Protein AF-A0A9D2FEB7-F1 (afdb_monomer_lite)

Sequence (156 aa):
MKVKKLLALVLSALMAVTMLTACGGGSGSGGGSSKKLVDLDKINRQVKASVSDMTVEELPELEKGLAAVEAMIATKNMADIQFSDVSSLIYANINAVPHSYSSVANKFNFSGDVNTILADLVIANEAKSSARVFYVGAVNAKTKDGQSYLVYVTLT

Secondary structure (DSSP, 8-state):
----SSSSSSSSSSTT-SS-SS--------------S--HHHHHHHHHHH-TT-EEE--HHHHHHHHHHHHHHHHS-GGG--HHHHHHHHHHH-TTS--TT-EEEEEES--S-HHHHHHHHHHHHHTT---SEEEEEEEEEE-TTS-EEEEEEEE-

Foldseek 3Di:
DPDPPPDPPPPPPPVPPPPPDDPPDDDDDDDDDPPALEDQVLLQVLLCVQPVLAHEDADVLQVQLQVVLQVVQAEAAPVPDDPCVSVVSRCVRPVPADAPQKDKDKDKQDDDRVSVVQSVSVNVSVVVDPDRYKYKGKDWHAGNVGITMIMIMIGD

Organism: NCBI:txid2838579

pLDDT: mean 78.2, std 19.81, range [26.48, 96.12]

Radius of gyration: 21.77 Å; chains: 1; bounding box: 32×66×65 Å

Structure (mmCIF, N/CA/C/O backbone):
data_AF-A0A9D2FEB7-F1
#
_entry.id   AF-A0A9D2FEB7-F1
#
loop_
_atom_site.group_PDB
_atom_site.id
_atom_site.type_symbol
_atom_site.label_atom_id
_atom_site.label_alt_id
_atom_site.label_comp_id
_atom_site.label_asym_id
_atom_site.label_entity_id
_atom_site.label_seq_id
_atom_site.pdbx_PDB_ins_code
_atom_site.Cartn_x
_atom_site.Cartn_y
_atom_site.Cartn_z
_atom_site.occupancy
_atom_site.B_iso_or_equiv
_atom_site.auth_seq_id
_atom_site.auth_comp_id
_atom_site.auth_asym_id
_atom_site.auth_atom_id
_atom_site.pdbx_PDB_model_num
ATOM 1 N N . MET A 1 1 ? 13.172 -51.396 45.247 1.00 47.78 1 MET A N 1
ATOM 2 C CA . MET A 1 1 ? 11.831 -50.848 44.928 1.00 47.78 1 MET A CA 1
ATOM 3 C C . MET A 1 1 ? 11.712 -49.402 45.428 1.00 47.78 1 MET A C 1
ATOM 5 O O . MET A 1 1 ? 11.211 -49.197 46.523 1.00 47.78 1 MET A O 1
ATOM 9 N N . LYS A 1 2 ? 12.216 -48.391 44.699 1.00 52.06 2 LYS A N 1
ATOM 10 C CA . LYS A 1 2 ? 12.154 -46.969 45.123 1.00 52.06 2 LYS A CA 1
ATOM 11 C C . LYS A 1 2 ? 12.152 -45.992 43.933 1.00 52.06 2 LYS A C 1
ATOM 13 O O . LYS A 1 2 ? 13.092 -45.230 43.773 1.00 52.06 2 LYS A O 1
ATOM 18 N N . VAL A 1 3 ? 11.111 -46.009 43.092 1.00 54.53 3 VAL A N 1
ATOM 19 C CA . VAL A 1 3 ? 10.960 -44.976 42.034 1.00 54.53 3 VAL A CA 1
ATOM 20 C C . VAL A 1 3 ? 9.500 -44.576 41.746 1.00 54.53 3 VAL A C 1
ATOM 22 O O . VAL A 1 3 ? 9.190 -44.056 40.684 1.00 54.53 3 VAL A O 1
ATOM 25 N N . LYS A 1 4 ? 8.554 -44.813 42.667 1.00 51.72 4 LYS A N 1
ATOM 26 C CA . LYS A 1 4 ? 7.109 -44.665 42.378 1.00 51.72 4 LYS A CA 1
ATOM 27 C C . LYS A 1 4 ? 6.450 -43.339 42.806 1.00 51.72 4 LYS A C 1
ATOM 29 O O . LYS A 1 4 ? 5.232 -43.303 42.906 1.00 51.72 4 LYS A O 1
ATOM 34 N N . LYS A 1 5 ? 7.183 -42.249 43.070 1.00 52.44 5 LYS A N 1
ATOM 35 C CA . LYS A 1 5 ? 6.552 -41.000 43.574 1.00 52.44 5 LYS A CA 1
ATOM 36 C C . LYS A 1 5 ? 6.983 -39.681 42.912 1.00 52.44 5 LYS A C 1
ATOM 38 O O . LYS A 1 5 ? 6.768 -38.630 43.497 1.00 52.44 5 LYS A O 1
ATOM 43 N N . LEU A 1 6 ? 7.527 -39.699 41.695 1.00 50.69 6 LEU A N 1
ATOM 44 C CA . LEU A 1 6 ? 7.961 -38.469 41.002 1.00 50.69 6 LEU A CA 1
ATOM 45 C C . LEU A 1 6 ? 7.353 -38.303 39.596 1.00 50.69 6 LEU A C 1
ATOM 47 O O . LEU A 1 6 ? 8.035 -37.879 38.676 1.00 50.69 6 LEU A O 1
ATOM 51 N N . LEU A 1 7 ? 6.072 -38.642 39.408 1.00 49.03 7 LEU A N 1
ATOM 52 C CA . LEU A 1 7 ? 5.379 -38.498 38.111 1.00 49.03 7 LEU A CA 1
ATOM 53 C C . LEU A 1 7 ? 4.060 -37.706 38.187 1.00 49.03 7 LEU A C 1
ATOM 55 O O . LEU A 1 7 ? 3.207 -37.855 37.322 1.00 49.03 7 LEU A O 1
ATOM 59 N N . ALA A 1 8 ? 3.868 -36.867 39.210 1.00 52.19 8 ALA A N 1
ATOM 60 C CA . ALA A 1 8 ? 2.623 -36.102 39.382 1.00 52.19 8 ALA A CA 1
ATOM 61 C C . ALA A 1 8 ? 2.789 -34.571 39.318 1.00 52.19 8 ALA A C 1
ATOM 63 O O . ALA A 1 8 ? 1.813 -33.855 39.502 1.00 52.19 8 ALA A O 1
ATOM 64 N N . LEU A 1 9 ? 3.995 -34.052 39.049 1.00 47.50 9 LEU A N 1
ATOM 65 C CA . LEU A 1 9 ? 4.273 -32.603 39.081 1.00 47.50 9 LEU A CA 1
ATOM 66 C C . LEU A 1 9 ? 4.550 -31.985 37.696 1.00 47.50 9 LEU A C 1
ATOM 68 O O . LEU A 1 9 ? 4.865 -30.808 37.604 1.00 47.50 9 LEU A O 1
ATOM 72 N N . VAL A 1 10 ? 4.423 -32.751 36.607 1.00 50.81 10 VAL A N 1
ATOM 73 C CA . VAL A 1 10 ? 4.754 -32.273 35.243 1.00 50.81 10 VAL A CA 1
ATOM 74 C C . VAL A 1 10 ? 3.503 -32.031 34.381 1.00 50.81 10 VAL A C 1
ATOM 76 O O . VAL A 1 10 ? 3.607 -31.569 33.251 1.00 50.81 10 VAL A O 1
ATOM 79 N N . LEU A 1 11 ? 2.295 -32.287 34.899 1.00 46.91 11 LEU A N 1
ATOM 80 C CA . LEU A 1 11 ? 1.068 -32.229 34.089 1.00 46.91 11 LEU A CA 1
ATOM 81 C C . LEU A 1 11 ? 0.325 -30.881 34.101 1.00 46.91 11 LEU A C 1
ATOM 83 O O . LEU A 1 11 ? -0.612 -30.711 33.330 1.00 46.91 11 LEU A O 1
ATOM 87 N N . SER A 1 12 ? 0.726 -29.911 34.928 1.00 47.88 12 SER A N 1
ATOM 88 C CA . SER A 1 12 ? 0.049 -28.604 35.039 1.00 47.88 12 SER A CA 1
ATOM 89 C C . SER A 1 12 ? 0.773 -27.441 34.344 1.00 47.88 12 SER A C 1
ATOM 91 O O . SER A 1 12 ? 0.275 -26.320 34.371 1.00 47.88 12 SER A O 1
ATOM 93 N N . ALA A 1 13 ? 1.908 -27.678 33.676 1.00 48.28 13 ALA A N 1
ATOM 94 C CA . ALA A 1 13 ? 2.743 -26.613 33.104 1.00 48.28 13 ALA A CA 1
ATOM 95 C C . ALA A 1 13 ? 2.530 -26.325 31.599 1.00 48.28 13 ALA A C 1
ATOM 97 O O . ALA A 1 13 ? 3.255 -25.511 31.036 1.00 48.28 13 ALA A O 1
ATOM 98 N N . LEU A 1 14 ? 1.561 -26.957 30.921 1.00 47.56 14 LEU A N 1
ATOM 99 C CA . LEU A 1 14 ? 1.456 -26.888 29.448 1.00 47.56 14 LEU A CA 1
ATOM 100 C C . LEU A 1 14 ? 0.268 -26.093 28.881 1.00 47.56 14 LEU A C 1
ATOM 102 O O . LEU A 1 14 ? 0.196 -25.916 27.670 1.00 47.56 14 LEU A O 1
ATOM 106 N N . MET A 1 15 ? -0.605 -25.519 29.713 1.00 51.34 15 MET A N 1
ATOM 107 C CA . MET A 1 15 ? -1.679 -24.624 29.232 1.00 51.34 15 MET A CA 1
ATOM 108 C C . MET A 1 15 ? -1.245 -23.148 29.096 1.00 51.34 15 MET A C 1
ATOM 110 O O . MET A 1 15 ? -2.073 -22.298 28.788 1.00 51.34 15 MET A O 1
ATOM 114 N N . ALA A 1 16 ? 0.036 -22.823 29.316 1.00 46.62 16 ALA A N 1
ATOM 115 C CA . ALA 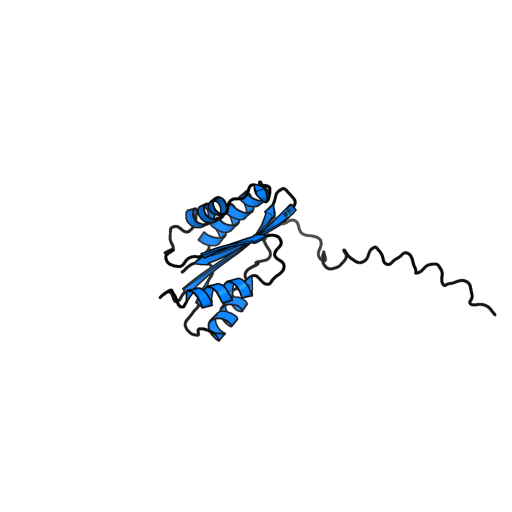A 1 16 ? 0.548 -21.444 29.303 1.00 46.62 16 ALA A CA 1
ATOM 116 C C . ALA A 1 16 ? 1.581 -21.151 28.193 1.00 46.62 16 ALA A C 1
ATOM 118 O O . ALA A 1 16 ? 2.190 -20.085 28.192 1.00 46.62 16 ALA A O 1
ATOM 119 N N . VAL A 1 17 ? 1.790 -22.063 27.235 1.00 47.41 17 VAL A N 1
ATOM 120 C CA . VAL A 1 17 ? 2.821 -21.915 26.182 1.00 47.41 17 VAL A CA 1
ATOM 121 C C . VAL A 1 17 ? 2.209 -21.666 24.796 1.00 47.41 17 VAL A C 1
ATOM 123 O O . VAL A 1 17 ? 2.698 -22.154 23.786 1.00 47.41 17 VAL A O 1
ATOM 126 N N . THR A 1 18 ? 1.130 -20.884 24.719 1.00 50.84 18 THR A N 1
ATOM 127 C CA . THR A 1 18 ? 0.591 -20.380 23.436 1.00 50.84 18 THR A CA 1
ATOM 128 C C . THR A 1 18 ? 0.694 -18.864 23.276 1.00 50.84 18 THR A C 1
ATOM 130 O O . THR A 1 18 ? 0.313 -18.343 22.234 1.00 50.84 18 THR A O 1
ATOM 133 N N . MET A 1 19 ? 1.277 -18.139 24.237 1.00 47.25 19 MET A N 1
ATOM 134 C CA . MET A 1 19 ? 1.547 -16.696 24.097 1.00 47.25 19 MET A CA 1
ATOM 135 C C . MET A 1 19 ? 3.010 -16.316 24.340 1.00 47.25 19 MET A C 1
ATOM 137 O O . MET A 1 19 ? 3.307 -15.198 24.749 1.00 47.25 19 MET A O 1
ATOM 141 N N . LEU A 1 20 ? 3.943 -17.236 24.085 1.00 44.69 20 LEU A N 1
ATOM 142 C CA . LEU A 1 20 ? 5.375 -16.981 24.257 1.00 44.69 20 LEU A CA 1
ATOM 143 C C . LEU A 1 20 ? 6.193 -17.301 22.998 1.00 44.69 20 LEU A C 1
ATOM 145 O O . LEU A 1 20 ? 7.271 -17.880 23.068 1.00 44.69 20 LEU A O 1
ATOM 149 N N . THR A 1 21 ? 5.702 -16.876 21.833 1.00 47.44 21 THR A N 1
ATOM 150 C CA . THR A 1 21 ? 6.552 -16.672 20.653 1.00 47.44 21 THR A CA 1
ATOM 151 C C . THR A 1 21 ? 6.504 -15.200 20.249 1.00 47.44 21 THR A C 1
ATOM 153 O O . THR A 1 21 ? 5.535 -14.741 19.651 1.00 47.44 21 THR A O 1
ATOM 156 N N . ALA A 1 22 ? 7.592 -14.496 20.579 1.00 42.28 22 ALA A N 1
ATOM 157 C CA . ALA A 1 22 ? 8.018 -13.198 20.048 1.00 42.28 22 ALA A CA 1
ATOM 158 C C . ALA A 1 22 ? 7.329 -11.912 20.564 1.00 42.28 22 ALA A C 1
ATOM 160 O O . ALA A 1 22 ? 6.872 -11.081 19.788 1.00 42.28 22 ALA A O 1
ATOM 161 N N . CYS A 1 23 ? 7.427 -11.658 21.872 1.00 48.03 23 CYS A N 1
ATOM 162 C CA . CYS A 1 23 ? 7.801 -10.324 22.364 1.00 48.03 23 CYS A CA 1
ATOM 163 C C . CYS A 1 23 ? 9.216 -10.431 22.956 1.00 48.03 23 CYS A C 1
ATOM 165 O O . CYS A 1 23 ? 9.412 -10.500 24.166 1.00 48.03 23 CYS A O 1
ATOM 167 N N . GLY A 1 24 ? 10.206 -10.600 22.080 1.00 37.72 24 GLY A N 1
ATOM 168 C CA . GLY A 1 24 ? 11.617 -10.545 22.442 1.00 37.72 24 GLY A CA 1
ATOM 169 C C . GLY A 1 24 ? 12.166 -9.177 22.066 1.00 37.72 24 GLY A C 1
ATOM 170 O O . GLY A 1 24 ? 12.267 -8.883 20.879 1.00 37.72 24 GLY A O 1
ATOM 171 N N . GLY A 1 25 ? 12.513 -8.367 23.067 1.00 33.03 25 GLY A N 1
ATOM 172 C CA . GLY A 1 25 ? 13.304 -7.147 22.881 1.00 33.03 25 GLY A CA 1
ATOM 173 C C . GLY A 1 25 ? 12.765 -5.947 23.646 1.00 33.03 25 GLY A C 1
ATOM 174 O O . GLY A 1 25 ? 12.125 -5.077 23.067 1.00 33.03 25 GLY A O 1
ATOM 175 N N . GLY A 1 26 ? 13.026 -5.903 24.951 1.00 33.19 26 GLY A N 1
ATOM 176 C CA . GLY A 1 26 ? 12.805 -4.712 25.757 1.00 33.19 26 GLY A CA 1
ATOM 177 C C . GLY A 1 26 ? 13.927 -3.679 25.617 1.00 33.19 26 GLY A C 1
ATOM 178 O O . GLY A 1 26 ? 15.084 -4.025 25.388 1.00 33.19 26 GLY A O 1
ATOM 179 N N . SER A 1 27 ? 13.536 -2.440 25.922 1.00 32.62 27 SER A N 1
ATOM 180 C CA . SER A 1 27 ? 14.338 -1.283 26.341 1.00 32.62 27 SER A CA 1
ATOM 181 C C . SER A 1 27 ? 14.835 -0.327 25.251 1.00 32.62 27 SER A C 1
ATOM 183 O O . SER A 1 27 ? 15.838 -0.562 24.584 1.00 32.62 27 SER A O 1
ATOM 185 N N . GLY A 1 28 ? 14.145 0.813 25.150 1.00 26.48 28 GLY A N 1
ATOM 186 C CA . GLY A 1 28 ? 14.607 1.997 24.432 1.00 26.48 28 GLY A CA 1
ATOM 187 C C . GLY A 1 28 ? 13.465 2.957 24.117 1.00 26.48 28 GLY A C 1
ATOM 188 O O . GLY A 1 28 ? 12.834 2.835 23.075 1.00 26.48 28 GLY A O 1
ATOM 189 N N . SER A 1 29 ? 13.195 3.906 25.017 1.00 38.81 29 SER A N 1
ATOM 190 C CA . SER A 1 29 ? 12.417 5.114 24.717 1.00 38.81 29 SER A CA 1
ATOM 191 C C . SER A 1 29 ? 12.885 5.744 23.403 1.00 38.81 29 SER A C 1
ATOM 193 O O . SER A 1 29 ? 14.040 6.146 23.292 1.00 38.81 29 SER A O 1
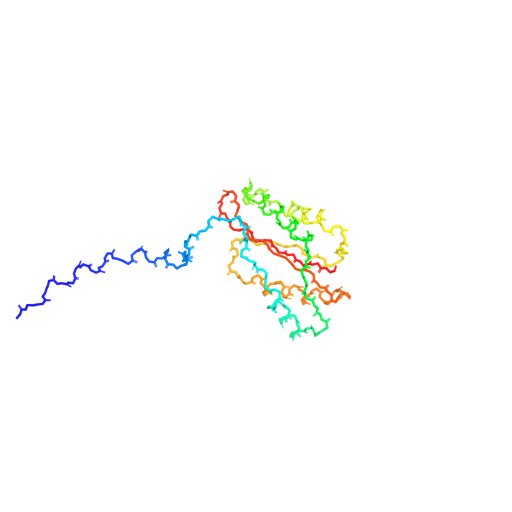ATOM 195 N N . GLY A 1 30 ? 11.993 5.862 22.425 1.00 28.73 30 GLY A N 1
ATOM 196 C CA . GLY A 1 30 ? 12.273 6.524 21.154 1.00 28.73 30 GLY A CA 1
ATOM 197 C C . GLY A 1 30 ? 11.095 6.354 20.206 1.00 28.73 30 GLY A C 1
ATOM 198 O O . GLY A 1 30 ? 10.564 5.257 20.088 1.00 28.73 30 GLY A O 1
ATOM 199 N N . GLY A 1 31 ? 10.640 7.452 19.607 1.00 31.16 31 GLY A N 1
ATOM 200 C CA . GLY A 1 31 ? 9.407 7.555 18.826 1.00 31.16 31 GLY A CA 1
ATOM 201 C C . GLY A 1 31 ? 9.189 6.458 17.780 1.00 31.16 31 GLY A C 1
ATOM 202 O O . GLY A 1 31 ? 10.129 5.918 17.199 1.00 31.16 31 GLY A O 1
ATOM 203 N N . GLY A 1 32 ? 7.905 6.164 17.558 1.00 31.36 32 GLY A N 1
ATOM 204 C CA . GLY A 1 32 ? 7.393 5.172 16.622 1.00 31.36 32 GLY A CA 1
ATOM 205 C C . GLY A 1 32 ? 8.142 5.158 15.296 1.00 31.36 32 GLY A C 1
ATOM 206 O O . GLY A 1 32 ? 8.016 6.061 14.480 1.00 31.36 32 GLY A O 1
ATOM 207 N N . SER A 1 33 ? 8.911 4.097 15.093 1.00 33.03 33 SER A N 1
ATOM 208 C CA . SER A 1 33 ? 9.358 3.667 13.778 1.00 33.03 33 SER A CA 1
ATOM 209 C C . SER A 1 33 ? 8.662 2.343 13.516 1.00 33.03 33 SER A C 1
ATOM 211 O O . SER A 1 33 ? 9.066 1.288 14.007 1.00 33.03 33 SER A O 1
ATOM 213 N N . SER A 1 34 ? 7.546 2.432 12.801 1.00 41.50 34 SER A N 1
ATOM 214 C CA . SER A 1 34 ? 6.906 1.327 12.103 1.00 41.50 34 SER A CA 1
ATOM 215 C C . SER A 1 34 ? 7.981 0.439 11.479 1.00 41.50 34 SER A C 1
ATOM 217 O O . SER A 1 34 ? 8.744 0.880 10.620 1.00 41.50 34 SER A O 1
ATOM 219 N N . LYS A 1 35 ? 8.061 -0.818 11.926 1.00 50.97 35 LYS A N 1
ATOM 220 C CA . LYS A 1 35 ? 8.820 -1.872 11.249 1.00 50.97 35 LYS A CA 1
ATOM 221 C C . LYS A 1 35 ? 8.377 -1.825 9.784 1.00 50.97 35 LYS A C 1
ATOM 223 O O . LYS A 1 35 ? 7.207 -2.096 9.526 1.00 50.97 35 LYS A O 1
ATOM 228 N N . LYS A 1 36 ? 9.247 -1.367 8.875 1.00 67.56 36 LYS A N 1
ATOM 229 C CA . LYS A 1 36 ? 8.891 -1.065 7.480 1.00 67.56 36 LYS A CA 1
ATOM 230 C C . LYS A 1 36 ? 8.227 -2.308 6.882 1.00 67.56 36 LYS A C 1
ATOM 232 O O . LYS A 1 36 ? 8.879 -3.329 6.691 1.00 67.56 36 LYS A O 1
ATOM 237 N N . LEU A 1 37 ? 6.901 -2.265 6.717 1.00 86.25 37 LEU A N 1
ATOM 238 C CA . LEU A 1 37 ? 6.102 -3.400 6.228 1.00 86.25 37 LEU A CA 1
ATOM 239 C C . LEU A 1 37 ? 6.490 -3.759 4.790 1.00 86.25 37 LEU A C 1
ATOM 241 O O . LEU A 1 37 ? 6.367 -4.911 4.375 1.00 86.25 37 LEU A O 1
ATOM 245 N N . VAL A 1 38 ? 6.962 -2.744 4.070 1.00 90.69 38 VAL A N 1
ATOM 246 C CA . VAL A 1 38 ? 7.405 -2.785 2.687 1.00 90.69 38 VAL A CA 1
ATOM 247 C C . VAL A 1 38 ? 8.916 -3.023 2.637 1.00 90.69 38 VAL A C 1
ATOM 249 O O . VAL A 1 38 ? 9.703 -2.238 3.163 1.00 90.69 38 VAL A O 1
ATOM 252 N N . ASP A 1 39 ? 9.301 -4.102 1.971 1.00 93.38 39 ASP A N 1
ATOM 253 C CA . ASP A 1 39 ? 10.657 -4.475 1.583 1.00 93.38 39 ASP A CA 1
ATOM 254 C C . ASP A 1 39 ? 10.770 -4.291 0.062 1.00 93.38 39 ASP A C 1
ATOM 256 O O . ASP A 1 39 ? 10.403 -5.171 -0.725 1.00 93.38 39 ASP A O 1
ATOM 260 N N . LEU A 1 40 ? 11.244 -3.112 -0.353 1.00 92.75 40 LEU A N 1
ATOM 261 C CA . LEU A 1 40 ? 11.384 -2.765 -1.768 1.00 92.75 40 LEU A CA 1
ATOM 262 C C . LEU A 1 40 ? 12.310 -3.720 -2.518 1.00 92.75 40 LEU A C 1
ATOM 264 O O . LEU A 1 40 ? 12.053 -4.005 -3.686 1.00 92.75 40 LEU A O 1
ATOM 268 N N . ASP A 1 41 ? 13.369 -4.224 -1.883 1.00 93.69 41 ASP A N 1
ATOM 269 C CA . ASP A 1 41 ? 14.309 -5.130 -2.539 1.00 93.69 41 ASP A CA 1
ATOM 270 C C . ASP A 1 41 ? 13.625 -6.452 -2.874 1.00 93.69 41 ASP A C 1
ATOM 272 O O . ASP A 1 41 ? 13.792 -7.003 -3.965 1.00 93.69 41 ASP A O 1
ATOM 276 N N . LYS A 1 42 ? 12.818 -6.970 -1.945 1.00 94.06 42 LYS A N 1
ATOM 277 C CA . LYS A 1 42 ? 12.017 -8.171 -2.176 1.00 94.06 42 LYS A CA 1
ATOM 278 C C . LYS A 1 42 ? 10.982 -7.963 -3.272 1.00 94.06 42 LYS A C 1
ATOM 280 O O . LYS A 1 42 ? 10.888 -8.816 -4.156 1.00 94.06 42 LYS A O 1
ATOM 285 N N . ILE A 1 43 ? 10.253 -6.850 -3.235 1.00 94.06 43 ILE A N 1
ATOM 286 C CA . ILE A 1 43 ? 9.245 -6.526 -4.248 1.00 94.06 43 ILE A CA 1
ATOM 287 C C . ILE A 1 43 ? 9.910 -6.397 -5.622 1.00 94.06 43 ILE A C 1
ATOM 289 O O . ILE A 1 43 ? 9.502 -7.074 -6.561 1.00 94.06 43 ILE A O 1
ATOM 293 N N . ASN A 1 44 ? 10.994 -5.623 -5.734 1.00 94.12 44 ASN A N 1
ATOM 294 C CA . ASN A 1 44 ? 11.739 -5.462 -6.983 1.00 94.12 44 ASN A CA 1
ATOM 295 C C . ASN A 1 44 ? 12.270 -6.791 -7.523 1.00 94.12 44 ASN A C 1
ATOM 297 O O . ASN A 1 44 ? 12.192 -7.020 -8.725 1.00 94.12 44 ASN A O 1
ATOM 301 N N . ARG A 1 45 ? 12.791 -7.687 -6.671 1.00 94.56 45 ARG A N 1
ATOM 302 C CA . ARG A 1 45 ? 13.230 -9.021 -7.118 1.00 94.56 45 ARG A CA 1
ATOM 303 C C . ARG A 1 45 ? 12.082 -9.831 -7.722 1.00 94.56 45 ARG A C 1
ATOM 305 O O . ARG A 1 45 ? 12.283 -10.467 -8.751 1.00 94.56 45 ARG A O 1
ATOM 312 N N . GLN A 1 46 ? 10.902 -9.813 -7.102 1.00 93.88 46 GLN A N 1
ATOM 313 C CA . GLN A 1 46 ? 9.730 -10.541 -7.602 1.00 93.88 46 GLN A CA 1
ATOM 314 C C . GLN A 1 46 ? 9.179 -9.929 -8.894 1.00 93.88 46 GLN A C 1
ATOM 316 O O . GLN A 1 46 ? 8.920 -10.656 -9.853 1.00 93.88 46 GLN A O 1
ATOM 321 N N . VAL A 1 47 ? 9.074 -8.599 -8.948 1.00 93.12 47 VAL A N 1
ATOM 322 C CA . VAL A 1 47 ? 8.634 -7.879 -10.148 1.00 93.12 47 VAL A CA 1
ATOM 323 C C . VAL A 1 47 ? 9.600 -8.138 -11.299 1.00 93.12 47 VAL A C 1
ATOM 325 O O . VAL A 1 47 ? 9.161 -8.597 -12.345 1.00 93.12 47 VAL A O 1
ATOM 328 N N . LYS A 1 48 ? 10.914 -7.978 -11.098 1.00 92.62 48 LYS A N 1
ATOM 329 C CA . LYS A 1 48 ? 11.928 -8.182 -12.150 1.00 92.62 48 LYS A CA 1
ATOM 330 C C . LYS A 1 48 ? 12.049 -9.622 -12.635 1.00 92.62 48 LYS A C 1
ATOM 332 O O . LYS A 1 48 ? 12.493 -9.840 -13.758 1.00 92.62 48 LYS A O 1
ATOM 337 N N . ALA A 1 49 ? 11.648 -10.600 -11.822 1.00 91.81 49 ALA A N 1
ATOM 338 C CA . ALA A 1 49 ? 11.550 -11.990 -12.260 1.00 91.81 49 ALA A CA 1
ATOM 339 C C . ALA A 1 49 ? 10.412 -12.213 -13.274 1.00 91.81 49 ALA A C 1
ATOM 341 O O . ALA A 1 49 ? 10.470 -13.174 -14.037 1.00 91.81 49 ALA A O 1
ATOM 342 N N . SER A 1 50 ? 9.404 -11.334 -13.289 1.00 89.31 50 SER A N 1
ATOM 343 C CA . SER A 1 50 ? 8.247 -11.409 -14.192 1.00 89.31 50 SER A CA 1
ATOM 344 C C . SER A 1 50 ? 8.314 -10.375 -15.323 1.00 89.31 50 SER A C 1
ATOM 346 O O . SER A 1 50 ? 7.948 -10.681 -16.453 1.00 89.31 50 SER A O 1
ATOM 348 N N . VAL A 1 51 ? 8.805 -9.167 -15.028 1.00 86.88 51 VAL A N 1
ATOM 349 C CA . VAL A 1 51 ? 8.881 -8.018 -15.938 1.00 86.88 51 VAL A CA 1
ATOM 350 C C . VAL A 1 51 ? 10.212 -7.287 -15.727 1.00 86.88 51 VAL A C 1
ATOM 352 O O . VAL A 1 51 ? 10.401 -6.559 -14.753 1.00 86.88 51 VAL A O 1
ATOM 355 N N . SER A 1 52 ? 11.170 -7.494 -16.631 1.00 83.94 52 SER A N 1
ATOM 356 C CA . SER A 1 52 ? 12.570 -7.086 -16.430 1.00 83.94 52 SER A CA 1
ATOM 357 C C . SER A 1 52 ? 12.832 -5.575 -16.471 1.00 83.94 52 SER A C 1
ATOM 359 O O . SER A 1 52 ? 13.828 -5.126 -15.908 1.00 83.94 52 SER A O 1
ATOM 361 N N . ASP A 1 53 ? 11.987 -4.794 -17.148 1.00 86.94 53 ASP A N 1
ATOM 362 C CA . ASP A 1 53 ? 12.155 -3.348 -17.359 1.00 86.94 53 ASP A CA 1
ATOM 363 C C . ASP A 1 53 ? 11.398 -2.481 -16.336 1.00 86.94 53 ASP A C 1
ATOM 365 O O . ASP A 1 53 ? 11.338 -1.260 -16.484 1.00 86.94 53 ASP A O 1
ATOM 369 N N . MET A 1 54 ? 10.854 -3.093 -15.279 1.00 87.19 54 MET A N 1
ATOM 370 C CA . MET A 1 54 ? 10.128 -2.398 -14.219 1.00 87.19 54 MET A CA 1
ATOM 371 C C . MET A 1 54 ? 10.951 -2.154 -12.961 1.00 87.19 54 MET A C 1
ATOM 373 O O . MET A 1 54 ? 11.785 -2.967 -12.550 1.00 87.19 54 MET A O 1
ATOM 377 N N . THR A 1 55 ? 10.650 -1.029 -12.316 1.00 91.25 55 THR A N 1
ATOM 378 C CA . THR A 1 55 ? 11.211 -0.655 -11.018 1.00 91.25 55 THR A CA 1
ATOM 379 C C . THR A 1 55 ? 10.097 -0.281 -10.054 1.00 91.25 55 THR A C 1
ATOM 381 O O . THR A 1 55 ? 9.114 0.355 -10.429 1.00 91.25 55 THR A O 1
ATOM 384 N N . VAL A 1 56 ? 10.258 -0.696 -8.802 1.00 91.88 56 VAL A N 1
ATOM 385 C CA . VAL A 1 56 ? 9.392 -0.299 -7.698 1.00 91.88 56 VAL A CA 1
ATOM 386 C C . VAL A 1 56 ? 10.164 0.616 -6.760 1.00 91.88 56 VAL A C 1
ATOM 388 O O . VAL A 1 56 ? 11.254 0.263 -6.307 1.00 91.88 56 VAL A O 1
ATOM 391 N N . GLU A 1 57 ? 9.597 1.777 -6.467 1.00 91.12 57 GLU A N 1
ATOM 392 C CA . GLU A 1 57 ? 10.232 2.834 -5.685 1.00 91.12 57 GLU A CA 1
ATOM 393 C C . GLU A 1 57 ? 9.364 3.269 -4.499 1.00 91.12 57 GLU A C 1
ATOM 395 O O . GLU A 1 57 ? 8.178 2.944 -4.384 1.00 91.12 57 GLU A O 1
ATOM 400 N N . GLU A 1 58 ? 9.986 4.018 -3.595 1.00 83.94 58 GLU A N 1
ATOM 401 C CA . GLU A 1 58 ? 9.309 4.712 -2.506 1.00 83.94 58 GLU A CA 1
ATOM 402 C C . GLU A 1 58 ? 8.829 6.087 -2.961 1.00 83.94 58 GLU A C 1
ATOM 404 O O . GLU A 1 58 ? 9.504 6.776 -3.723 1.00 83.94 58 GLU A O 1
ATOM 409 N N . LEU A 1 59 ? 7.672 6.500 -2.445 1.00 86.88 59 LEU A N 1
ATOM 410 C CA . LEU A 1 59 ? 7.139 7.843 -2.636 1.00 86.88 59 LEU A CA 1
ATOM 411 C C . LEU A 1 59 ? 6.893 8.483 -1.260 1.00 86.88 59 LEU A C 1
ATOM 413 O O . LEU A 1 59 ? 5.966 8.062 -0.565 1.00 86.88 59 LEU A O 1
ATOM 417 N N . PRO A 1 60 ? 7.673 9.495 -0.846 1.00 83.88 60 PRO A N 1
ATOM 418 C CA . PRO A 1 60 ? 7.518 10.137 0.464 1.00 83.88 60 PRO A CA 1
ATOM 419 C C . PRO A 1 60 ? 6.114 10.716 0.710 1.00 83.88 60 PRO A C 1
ATOM 421 O O . PRO A 1 60 ? 5.598 10.715 1.827 1.00 83.88 60 PRO A O 1
ATOM 424 N N . GLU A 1 61 ? 5.454 11.203 -0.338 1.00 84.69 61 GLU A N 1
ATOM 425 C CA . GLU A 1 61 ? 4.077 11.695 -0.300 1.00 84.69 61 GLU A CA 1
ATOM 426 C C . GLU A 1 61 ? 3.080 10.590 0.076 1.00 84.69 61 GLU A C 1
ATOM 428 O O . GLU A 1 61 ? 2.118 10.834 0.810 1.00 84.69 61 GLU A O 1
ATOM 433 N N . LEU A 1 62 ? 3.335 9.357 -0.373 1.00 86.81 62 LEU A N 1
ATOM 434 C CA . LEU A 1 62 ? 2.522 8.199 -0.017 1.00 86.81 62 LEU A CA 1
ATOM 435 C C . LEU A 1 62 ? 2.680 7.850 1.465 1.00 86.81 62 LEU A C 1
ATOM 437 O O . LEU A 1 62 ? 1.690 7.503 2.107 1.00 86.81 62 LEU A O 1
ATOM 441 N N . GLU A 1 63 ? 3.876 8.006 2.040 1.00 86.50 63 GLU A N 1
ATOM 442 C CA . GLU A 1 63 ? 4.089 7.795 3.479 1.00 86.50 63 GLU A CA 1
ATOM 443 C C . GLU A 1 63 ? 3.238 8.750 4.325 1.00 86.50 63 GLU A C 1
ATOM 445 O O . GLU A 1 63 ? 2.617 8.324 5.300 1.00 86.50 63 GLU A O 1
ATOM 450 N N . LYS A 1 64 ? 3.122 10.022 3.918 1.00 87.69 64 LYS A N 1
ATOM 451 C CA . LYS A 1 64 ? 2.243 10.998 4.590 1.00 87.69 64 LYS A CA 1
ATOM 452 C C . LYS A 1 64 ? 0.775 10.577 4.529 1.00 87.69 64 LYS A C 1
ATOM 454 O O . LYS A 1 64 ? 0.077 10.635 5.542 1.00 87.69 64 LYS A O 1
ATOM 459 N N . GLY A 1 65 ? 0.316 10.123 3.362 1.00 89.88 65 GLY A N 1
ATOM 460 C CA . GLY A 1 65 ? -1.043 9.604 3.188 1.00 89.88 65 GLY A CA 1
ATOM 461 C C . GLY A 1 65 ? -1.318 8.380 4.063 1.00 89.88 65 GLY A C 1
ATOM 462 O O . GLY A 1 65 ? -2.348 8.310 4.734 1.00 89.88 65 GLY A O 1
ATOM 463 N N . LEU A 1 66 ? -0.374 7.439 4.119 1.00 92.00 66 LEU A N 1
ATOM 464 C CA . LEU A 1 66 ? -0.482 6.229 4.934 1.00 92.00 66 LEU A CA 1
ATOM 465 C C . LEU A 1 66 ? -0.464 6.527 6.437 1.00 92.00 66 LEU A C 1
ATOM 467 O O . LEU A 1 66 ? -1.246 5.929 7.173 1.00 92.00 66 LEU A O 1
ATOM 471 N N . ALA A 1 67 ? 0.344 7.487 6.889 1.00 91.62 67 ALA A N 1
ATOM 472 C CA . ALA A 1 67 ? 0.348 7.935 8.281 1.00 91.62 67 ALA A CA 1
ATOM 473 C C . ALA A 1 67 ? -0.988 8.591 8.678 1.00 91.62 67 ALA A C 1
ATOM 475 O O . ALA A 1 67 ? -1.510 8.348 9.767 1.00 91.62 67 ALA A O 1
ATOM 476 N N . ALA A 1 68 ? -1.588 9.387 7.785 1.00 91.69 68 ALA A N 1
ATOM 477 C CA . ALA A 1 68 ? -2.914 9.961 8.013 1.00 91.69 68 ALA A CA 1
ATOM 478 C C . ALA A 1 68 ? -4.003 8.875 8.100 1.00 91.69 68 ALA A C 1
ATOM 480 O O . ALA A 1 68 ? -4.886 8.942 8.958 1.00 91.69 68 ALA A O 1
ATOM 481 N N . VAL A 1 69 ? -3.917 7.850 7.247 1.00 93.94 69 VAL A N 1
ATOM 482 C CA . VAL A 1 69 ? -4.797 6.675 7.298 1.00 93.94 69 VAL A CA 1
ATOM 483 C C . VAL A 1 69 ? -4.625 5.905 8.606 1.00 93.94 69 VAL A C 1
ATOM 485 O O . VAL A 1 69 ? -5.622 5.577 9.244 1.00 93.94 69 VAL A O 1
ATOM 488 N N . GLU A 1 70 ? -3.391 5.646 9.038 1.00 94.06 70 GLU A N 1
ATOM 489 C CA . GLU A 1 70 ? -3.096 4.969 10.305 1.00 94.06 70 GLU A CA 1
ATOM 490 C C . GLU A 1 70 ? -3.703 5.709 11.499 1.00 94.06 70 GLU A C 1
ATOM 492 O O . GLU A 1 70 ? -4.404 5.103 12.315 1.00 94.06 70 GLU A O 1
ATOM 497 N N . ALA A 1 71 ? -3.504 7.028 11.559 1.00 94.19 71 ALA A N 1
ATOM 498 C CA . ALA A 1 71 ? -4.069 7.870 12.605 1.00 94.19 71 ALA A CA 1
ATOM 499 C C . ALA A 1 71 ? -5.606 7.824 12.610 1.00 94.19 71 ALA A C 1
ATOM 501 O O . ALA A 1 71 ? -6.218 7.712 13.671 1.00 94.19 71 ALA A O 1
ATOM 502 N N . MET A 1 72 ? -6.241 7.860 11.434 1.00 95.31 72 MET A N 1
ATOM 503 C CA . MET A 1 72 ? -7.695 7.750 11.314 1.00 95.31 72 MET A CA 1
ATOM 504 C C . MET A 1 72 ? -8.200 6.382 11.797 1.00 95.31 72 MET A C 1
ATOM 506 O O . MET A 1 72 ? -9.117 6.335 12.622 1.00 95.31 72 MET A O 1
ATOM 510 N N . ILE A 1 73 ? -7.569 5.285 11.360 1.00 94.25 73 ILE A N 1
ATOM 511 C CA . ILE A 1 73 ? -7.942 3.914 11.740 1.00 94.25 73 ILE A CA 1
ATOM 512 C C . ILE A 1 73 ? -7.902 3.737 13.263 1.00 94.25 73 ILE A C 1
ATOM 514 O O . ILE A 1 73 ? -8.836 3.177 13.835 1.00 94.25 73 ILE A O 1
ATOM 518 N N . ALA A 1 74 ? -6.877 4.271 13.932 1.00 94.81 74 ALA A N 1
ATOM 519 C CA . ALA A 1 74 ? -6.720 4.165 15.384 1.00 94.81 74 ALA A CA 1
ATOM 520 C 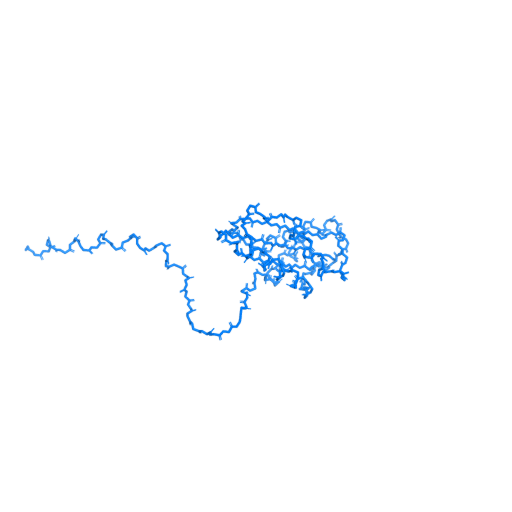C . ALA A 1 74 ? -7.868 4.809 16.189 1.00 94.81 74 ALA A C 1
ATOM 522 O O . ALA A 1 74 ? -8.072 4.480 17.358 1.00 94.81 74 ALA A O 1
ATOM 523 N N . THR A 1 75 ? -8.641 5.714 15.578 1.00 96.12 75 THR A N 1
ATOM 524 C CA . THR A 1 75 ? -9.742 6.432 16.246 1.00 96.12 75 THR A CA 1
ATOM 525 C C . THR A 1 75 ? -11.126 5.824 16.013 1.00 96.12 75 THR A C 1
ATOM 527 O O . THR A 1 75 ? -12.069 6.170 16.731 1.00 96.12 75 THR A O 1
ATOM 530 N N . LYS A 1 76 ? -11.266 4.908 15.048 1.00 95.19 76 LYS A N 1
ATOM 531 C CA . LYS A 1 76 ? -12.553 4.341 14.620 1.00 95.19 76 LYS A CA 1
ATOM 532 C C . LYS A 1 76 ? -12.642 2.847 14.924 1.00 95.19 76 LYS A C 1
ATOM 534 O O . LYS A 1 76 ? -11.630 2.148 14.928 1.00 95.19 76 LYS A O 1
ATOM 539 N N . ASN A 1 77 ? -13.853 2.341 15.165 1.00 94.88 77 ASN A N 1
ATOM 540 C CA . ASN A 1 77 ? -14.063 0.893 15.148 1.00 94.88 77 ASN A CA 1
ATOM 541 C C . ASN A 1 77 ? -14.019 0.396 13.703 1.00 94.88 77 ASN A C 1
ATOM 543 O O . ASN A 1 77 ? -14.309 1.154 12.777 1.00 94.88 77 ASN A O 1
ATOM 547 N N . MET A 1 78 ? -13.731 -0.889 13.507 1.00 91.81 78 MET A N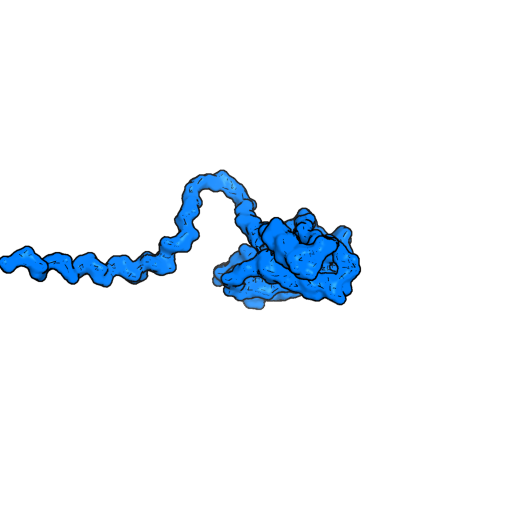 1
ATOM 548 C CA . MET A 1 78 ? -13.676 -1.491 12.172 1.00 91.81 78 MET A CA 1
ATOM 549 C C . MET A 1 78 ? -14.941 -1.227 11.338 1.00 91.81 78 MET A C 1
ATOM 551 O O . MET A 1 78 ? -14.842 -0.908 10.156 1.00 91.81 78 MET A O 1
ATOM 555 N N . ALA A 1 79 ? -16.118 -1.330 11.960 1.00 93.69 79 ALA A N 1
ATOM 556 C CA . ALA A 1 79 ? -17.409 -1.139 11.297 1.00 93.69 79 ALA A CA 1
ATOM 557 C C . ALA A 1 79 ? -17.659 0.306 10.822 1.00 93.69 79 ALA A C 1
ATOM 559 O O . ALA A 1 79 ? -18.483 0.520 9.936 1.00 93.69 79 ALA A O 1
ATOM 560 N N . ASP A 1 80 ? -16.937 1.280 11.384 1.00 95.81 80 ASP A N 1
ATOM 561 C CA . ASP A 1 80 ? -17.101 2.710 11.102 1.00 95.81 80 ASP A CA 1
ATOM 562 C C . ASP A 1 80 ? -16.102 3.220 10.045 1.00 95.81 80 ASP A C 1
ATOM 564 O O . ASP A 1 80 ? -16.131 4.394 9.663 1.00 95.81 80 ASP A O 1
ATOM 568 N N . ILE A 1 81 ? -15.182 2.362 9.590 1.00 93.31 81 ILE A N 1
ATOM 569 C CA . ILE A 1 81 ? -14.177 2.704 8.582 1.00 93.31 81 ILE A CA 1
ATOM 570 C C . ILE A 1 81 ? -14.755 2.427 7.199 1.00 93.31 81 ILE A C 1
ATOM 572 O O . ILE A 1 81 ? -14.966 1.277 6.811 1.00 93.31 81 ILE A O 1
ATOM 576 N N . GLN A 1 82 ? -14.964 3.489 6.425 1.00 94.38 82 GLN A N 1
ATOM 577 C CA . GLN A 1 82 ? -15.337 3.369 5.022 1.00 94.38 82 GLN A CA 1
ATOM 578 C C . GLN A 1 82 ? -14.094 3.362 4.137 1.00 94.38 82 GLN A C 1
ATOM 580 O O . GLN A 1 82 ? -13.129 4.088 4.377 1.00 94.38 82 GLN A O 1
ATOM 585 N N . PHE A 1 83 ? -14.131 2.575 3.062 1.00 90.75 83 PHE A N 1
ATOM 586 C CA . PHE A 1 83 ? -13.042 2.548 2.086 1.00 90.75 83 PHE A CA 1
ATOM 587 C C . PHE A 1 83 ? -12.771 3.936 1.478 1.00 90.75 83 PHE A C 1
ATOM 589 O O . PHE A 1 83 ? -11.616 4.300 1.275 1.00 90.75 83 PHE A O 1
ATOM 596 N N . SER A 1 84 ? -13.820 4.739 1.270 1.00 92.25 84 SER A N 1
ATOM 597 C CA . SER A 1 84 ? -13.716 6.117 0.782 1.00 92.25 84 SER A CA 1
ATOM 598 C C . SER A 1 84 ? -12.915 7.032 1.707 1.00 92.25 84 SER A C 1
ATOM 600 O O . SER A 1 84 ? -12.202 7.900 1.208 1.00 92.25 84 SER A O 1
ATOM 602 N N . ASP A 1 85 ? -12.983 6.841 3.029 1.00 91.19 85 ASP A N 1
ATOM 603 C CA . ASP A 1 85 ? -12.182 7.618 3.986 1.00 91.19 85 ASP A CA 1
ATOM 604 C C . ASP A 1 85 ? -10.692 7.314 3.794 1.00 91.19 85 ASP A C 1
ATOM 606 O O . ASP A 1 85 ? -9.858 8.218 3.745 1.00 91.19 85 ASP A O 1
ATOM 610 N N . VAL A 1 86 ? -10.366 6.027 3.637 1.00 91.62 86 VAL A N 1
ATOM 611 C CA . VAL A 1 86 ? -8.997 5.545 3.424 1.00 91.62 86 VAL A CA 1
ATOM 612 C C . VAL A 1 86 ? -8.441 6.079 2.108 1.00 91.62 86 VAL A C 1
ATOM 614 O O . VAL A 1 86 ? -7.374 6.692 2.089 1.00 91.62 86 VAL A O 1
ATOM 617 N N . SER A 1 87 ? -9.167 5.877 1.006 1.00 90.56 87 SER A N 1
ATOM 618 C CA . SER A 1 87 ? -8.706 6.294 -0.316 1.00 90.56 87 SER A CA 1
ATOM 619 C C . SER A 1 87 ? -8.572 7.815 -0.415 1.00 90.56 87 SER A C 1
ATOM 621 O O . SER A 1 87 ? -7.584 8.300 -0.956 1.00 90.56 87 SER A O 1
ATOM 623 N N . SER A 1 88 ? -9.510 8.580 0.156 1.00 90.31 88 SER A N 1
ATOM 624 C CA . SER A 1 88 ? -9.467 10.049 0.114 1.00 90.31 88 SER A CA 1
ATOM 625 C C . SER A 1 88 ? -8.264 10.618 0.864 1.00 90.31 88 SER A C 1
ATOM 627 O O . SER A 1 88 ? -7.631 11.548 0.371 1.00 90.31 88 SER A O 1
ATOM 629 N N . LEU A 1 89 ? -7.907 10.049 2.023 1.00 90.81 89 LEU A N 1
ATOM 630 C CA . LEU A 1 89 ? -6.724 10.471 2.780 1.00 90.81 89 LEU A CA 1
ATOM 631 C C . LEU A 1 89 ? -5.422 10.188 2.028 1.00 90.81 89 LEU A C 1
ATOM 633 O O . LEU A 1 89 ? -4.511 11.015 2.059 1.00 90.81 89 LEU A O 1
ATOM 637 N N . ILE A 1 90 ? -5.338 9.056 1.326 1.00 89.88 90 ILE A N 1
ATOM 638 C CA . ILE A 1 90 ? -4.187 8.752 0.470 1.00 89.88 90 ILE A CA 1
ATOM 639 C C . ILE A 1 90 ? -4.113 9.771 -0.667 1.00 89.88 90 ILE A C 1
ATOM 641 O O . ILE A 1 90 ? -3.113 10.477 -0.768 1.00 89.88 90 ILE A O 1
ATOM 645 N N . TYR A 1 91 ? -5.182 9.910 -1.461 1.00 87.31 91 TYR A N 1
ATOM 646 C CA . TYR A 1 91 ? -5.198 10.784 -2.640 1.00 87.31 91 TYR A CA 1
ATOM 647 C C . TYR A 1 91 ? -4.959 12.259 -2.307 1.00 87.31 91 TYR A C 1
ATOM 649 O O . TYR A 1 91 ? -4.239 12.931 -3.038 1.00 87.31 91 TYR A O 1
ATOM 657 N N . ALA A 1 92 ? -5.452 12.749 -1.165 1.00 86.81 92 ALA A N 1
ATOM 658 C CA . ALA A 1 92 ? -5.201 14.120 -0.717 1.00 86.81 92 ALA A CA 1
ATOM 659 C C . ALA A 1 92 ? -3.705 14.444 -0.530 1.00 86.81 92 ALA A C 1
ATOM 661 O O . ALA A 1 92 ? -3.325 15.614 -0.591 1.00 86.81 92 ALA A O 1
ATOM 662 N N . ASN A 1 93 ? -2.863 13.429 -0.306 1.00 82.50 93 ASN A N 1
ATOM 663 C CA . ASN A 1 93 ? -1.436 13.594 -0.038 1.00 82.50 93 ASN A CA 1
ATOM 664 C C . ASN A 1 93 ? -0.536 13.315 -1.250 1.00 82.50 93 ASN A C 1
ATOM 666 O O . ASN A 1 93 ? 0.630 13.689 -1.202 1.00 82.50 93 ASN A O 1
ATOM 670 N N . ILE A 1 94 ? -1.051 12.726 -2.337 1.00 78.81 94 ILE A N 1
ATOM 671 C CA . ILE A 1 94 ? -0.251 12.291 -3.501 1.00 78.81 94 ILE A CA 1
ATOM 672 C C . ILE A 1 94 ? -0.532 13.082 -4.789 1.00 78.81 94 ILE A C 1
ATOM 674 O O . ILE A 1 94 ? -0.213 12.612 -5.877 1.00 78.81 94 ILE A O 1
ATOM 678 N N . ASN A 1 95 ? -1.057 14.309 -4.671 1.00 70.19 95 ASN A N 1
ATOM 679 C CA . ASN A 1 95 ? -1.462 15.186 -5.789 1.00 70.19 95 ASN A CA 1
ATOM 680 C C . ASN A 1 95 ? -0.395 15.419 -6.887 1.00 70.19 95 ASN A C 1
ATOM 682 O O . ASN A 1 95 ? -0.724 15.946 -7.947 1.00 70.19 95 ASN A O 1
ATOM 686 N N . ALA A 1 96 ? 0.875 15.084 -6.640 1.00 64.19 96 ALA A N 1
ATOM 687 C CA . ALA A 1 96 ? 1.972 15.239 -7.594 1.00 64.19 96 ALA A CA 1
ATOM 688 C C . ALA A 1 96 ? 2.160 14.042 -8.551 1.00 64.19 96 ALA A C 1
ATOM 690 O O . ALA A 1 96 ? 2.939 14.155 -9.495 1.00 64.19 96 ALA A O 1
ATOM 691 N N . VAL A 1 97 ? 1.478 12.910 -8.331 1.00 64.44 97 VAL A N 1
ATOM 692 C CA . VAL A 1 97 ? 1.686 11.672 -9.104 1.00 64.44 97 VAL A CA 1
ATOM 693 C C . VAL A 1 97 ? 0.450 11.349 -9.951 1.00 64.44 97 VAL A C 1
ATOM 695 O O . VAL A 1 97 ? -0.660 11.388 -9.429 1.00 64.44 97 VAL A O 1
ATOM 698 N N . PRO A 1 98 ? 0.585 11.029 -11.250 1.00 65.19 98 PRO A N 1
ATOM 699 C CA . PRO A 1 98 ? -0.538 10.569 -12.064 1.00 65.19 98 PRO A CA 1
ATOM 700 C C . PRO A 1 98 ? -1.229 9.332 -11.459 1.00 65.19 98 PRO A C 1
ATOM 702 O O . PRO A 1 98 ? -0.590 8.353 -11.102 1.00 65.19 98 PRO A O 1
ATOM 705 N N . HIS A 1 99 ? -2.561 9.330 -11.358 1.00 66.56 99 HIS A N 1
ATOM 706 C CA . HIS A 1 99 ? -3.294 8.227 -10.705 1.00 66.56 99 HIS A CA 1
ATOM 707 C C . HIS A 1 99 ? -3.915 7.212 -11.667 1.00 66.56 99 HIS A C 1
ATOM 709 O O . HIS A 1 99 ? -4.684 6.354 -11.234 1.00 66.56 99 HIS A O 1
ATOM 715 N N . SER A 1 100 ? -3.600 7.295 -12.961 1.00 63.69 100 SER A N 1
ATOM 716 C CA . SER A 1 100 ? -4.323 6.600 -14.035 1.00 63.69 100 SER A CA 1
ATOM 717 C C . SER A 1 100 ? -4.417 5.078 -13.861 1.00 63.69 100 SER A C 1
ATOM 719 O O . SER A 1 100 ? -5.366 4.484 -14.364 1.00 63.69 100 SER A O 1
ATOM 721 N N . TYR A 1 101 ? -3.502 4.459 -13.103 1.00 68.69 101 TYR A N 1
ATOM 722 C CA . TYR A 1 101 ? -3.544 3.032 -12.746 1.00 68.69 101 TYR A CA 1
ATOM 723 C C . TYR A 1 101 ? -3.191 2.769 -11.276 1.00 68.69 101 TYR A C 1
ATOM 725 O O . TYR A 1 101 ? -2.641 1.728 -10.918 1.00 68.69 101 TYR A O 1
ATOM 733 N N . SER A 1 102 ? -3.515 3.728 -10.410 1.00 77.31 102 SER A N 1
ATOM 734 C CA . SER A 1 102 ? -3.313 3.598 -8.971 1.00 77.31 102 SER A CA 1
ATOM 735 C C . SER A 1 102 ? -4.366 2.692 -8.335 1.00 77.31 102 SER A C 1
ATOM 737 O O . SER A 1 102 ? -5.557 2.815 -8.616 1.00 77.31 102 SER A O 1
ATOM 739 N N . SER A 1 103 ? -3.942 1.807 -7.435 1.00 83.62 103 SER A N 1
ATOM 740 C CA . SER A 1 103 ? -4.828 0.940 -6.665 1.00 83.62 103 SER A CA 1
ATOM 741 C C . SER A 1 103 ? -4.629 1.179 -5.173 1.00 83.62 103 SER A C 1
ATOM 743 O O . SER A 1 103 ? -3.503 1.212 -4.683 1.00 83.62 103 SER A O 1
ATOM 745 N N . VAL A 1 104 ? -5.734 1.366 -4.454 1.00 88.88 104 VAL A N 1
ATOM 746 C CA . VAL A 1 104 ? -5.788 1.363 -2.990 1.00 88.88 104 VAL A CA 1
ATOM 747 C C . VAL A 1 104 ? -6.637 0.167 -2.599 1.00 88.88 104 VAL A C 1
ATOM 749 O O . VAL A 1 104 ? -7.703 -0.050 -3.172 1.00 88.88 104 VAL A O 1
ATOM 752 N N . ALA A 1 105 ? -6.181 -0.618 -1.635 1.00 89.44 105 ALA A N 1
ATOM 753 C CA . ALA A 1 105 ? -6.945 -1.747 -1.136 1.00 89.44 105 ALA A CA 1
ATOM 754 C C . ALA A 1 105 ? -6.677 -1.980 0.349 1.00 89.44 105 ALA A C 1
ATOM 756 O O . ALA A 1 105 ? -5.691 -1.510 0.921 1.00 89.44 105 ALA A O 1
ATOM 757 N N . ASN A 1 106 ? -7.597 -2.702 0.982 1.00 89.19 106 ASN A N 1
ATOM 758 C CA . ASN A 1 106 ? -7.550 -2.997 2.401 1.00 89.19 106 ASN A CA 1
ATOM 759 C C . ASN A 1 106 ? -7.891 -4.460 2.692 1.00 89.19 106 ASN A C 1
ATOM 761 O O . ASN A 1 106 ? -8.655 -5.102 1.969 1.00 89.19 106 ASN A O 1
ATOM 765 N N . LYS A 1 107 ? -7.336 -4.986 3.784 1.00 88.19 107 LYS A N 1
ATOM 766 C CA . LYS A 1 107 ? -7.671 -6.307 4.323 1.00 88.19 107 LYS A CA 1
ATOM 767 C C . LYS A 1 107 ? -7.783 -6.252 5.841 1.00 88.19 107 LYS A C 1
ATOM 769 O O . LYS A 1 107 ? -6.929 -5.690 6.522 1.00 88.19 107 LYS A O 1
ATOM 774 N N . PHE A 1 108 ? -8.813 -6.905 6.361 1.00 84.56 108 PHE A N 1
ATOM 775 C CA . PHE A 1 108 ? -9.035 -7.075 7.793 1.00 84.56 108 PHE A CA 1
ATOM 776 C C . PHE A 1 108 ? -8.380 -8.363 8.277 1.00 84.56 108 PHE A C 1
ATOM 778 O O . PHE A 1 108 ? -8.438 -9.376 7.580 1.00 84.56 108 PHE A O 1
ATOM 785 N N . ASN A 1 109 ? -7.773 -8.327 9.466 1.00 78.56 109 ASN A N 1
ATOM 786 C CA . ASN A 1 109 ? -7.154 -9.487 10.117 1.00 78.56 109 ASN A CA 1
ATOM 787 C C . ASN A 1 109 ? -6.218 -10.277 9.187 1.00 78.56 109 ASN A C 1
ATOM 789 O O . ASN A 1 109 ? -6.183 -11.506 9.184 1.00 78.56 109 ASN A O 1
ATOM 793 N N . PHE A 1 110 ? -5.464 -9.544 8.367 1.00 80.69 110 PHE A N 1
ATOM 794 C CA . PHE A 1 110 ? -4.550 -10.120 7.398 1.00 80.69 110 PHE A CA 1
ATOM 795 C C . PHE A 1 110 ? -3.344 -10.779 8.077 1.00 80.69 110 PHE A C 1
ATOM 797 O O . PHE A 1 110 ? -2.700 -10.176 8.934 1.00 80.69 110 PHE A O 1
ATOM 804 N N . SER A 1 111 ? -3.013 -11.993 7.636 1.00 78.25 111 SER A N 1
ATOM 805 C CA . SER A 1 111 ? -1.888 -12.788 8.142 1.00 78.25 111 SER A CA 1
ATOM 806 C C . SER A 1 111 ? -0.922 -13.258 7.044 1.00 78.25 111 SER A C 1
ATOM 808 O O . SER A 1 111 ? -0.194 -14.225 7.248 1.00 78.25 111 SER A O 1
ATOM 810 N N . GLY A 1 112 ? -0.950 -12.640 5.860 1.00 83.56 112 GLY A N 1
ATOM 811 C CA . GLY A 1 112 ? -0.084 -13.011 4.736 1.00 83.56 112 GLY A CA 1
ATOM 812 C C . GLY A 1 112 ? 1.149 -12.114 4.589 1.00 83.56 112 GLY A C 1
ATOM 813 O O . GLY A 1 112 ? 1.457 -11.286 5.446 1.00 83.56 112 GLY A O 1
ATOM 814 N N . ASP A 1 113 ? 1.835 -12.258 3.456 1.00 89.56 113 ASP A N 1
ATOM 815 C CA . ASP A 1 113 ? 2.990 -11.437 3.098 1.00 89.56 113 ASP A CA 1
ATOM 816 C C . ASP A 1 113 ? 2.576 -10.254 2.219 1.00 89.56 113 ASP A C 1
ATOM 818 O O . ASP A 1 113 ? 2.246 -10.411 1.042 1.00 89.56 113 ASP A O 1
ATOM 822 N N . VAL A 1 114 ? 2.597 -9.054 2.797 1.00 90.94 114 VAL A N 1
ATOM 823 C CA . VAL A 1 114 ? 2.229 -7.822 2.088 1.00 90.94 114 VAL A CA 1
ATOM 824 C C . VAL A 1 114 ? 3.142 -7.541 0.891 1.00 90.94 114 VAL A C 1
ATOM 826 O O . VAL A 1 114 ? 2.677 -7.003 -0.108 1.00 90.94 114 VAL A O 1
ATOM 829 N N . ASN A 1 115 ? 4.411 -7.955 0.941 1.00 93.44 115 ASN A N 1
ATOM 830 C CA . ASN A 1 115 ? 5.370 -7.692 -0.132 1.00 93.44 115 ASN A CA 1
ATOM 831 C C . ASN A 1 115 ? 5.038 -8.492 -1.389 1.00 93.44 115 ASN A C 1
ATOM 833 O O . ASN A 1 115 ? 5.118 -7.965 -2.491 1.00 93.44 115 ASN A O 1
ATOM 837 N N . THR A 1 116 ? 4.595 -9.740 -1.224 1.00 92.88 116 THR A N 1
ATOM 838 C CA . THR A 1 116 ? 4.132 -10.556 -2.353 1.00 92.88 116 THR A CA 1
ATOM 839 C C . THR A 1 116 ? 2.838 -10.010 -2.944 1.00 92.88 116 THR A C 1
ATOM 841 O O . THR A 1 116 ? 2.737 -9.906 -4.158 1.00 92.88 116 THR A O 1
ATOM 844 N N . ILE A 1 117 ? 1.901 -9.539 -2.112 1.00 91.81 117 ILE A N 1
ATOM 845 C CA . ILE A 1 117 ? 0.684 -8.873 -2.611 1.00 91.81 117 ILE A CA 1
ATOM 846 C C . ILE A 1 117 ? 1.028 -7.628 -3.433 1.00 91.81 117 ILE A C 1
ATOM 848 O O . ILE A 1 117 ? 0.468 -7.428 -4.507 1.00 91.81 117 ILE A O 1
ATOM 852 N N . LEU A 1 118 ? 1.937 -6.787 -2.935 1.00 93.06 118 LEU A N 1
ATOM 853 C CA . LEU A 1 118 ? 2.366 -5.585 -3.647 1.00 93.06 118 LEU A CA 1
ATOM 854 C C . LEU A 1 118 ? 3.056 -5.930 -4.973 1.00 93.06 118 LEU A C 1
ATOM 856 O O . LEU A 1 118 ? 2.751 -5.299 -5.982 1.00 93.06 118 LEU A O 1
ATOM 860 N N . ALA A 1 119 ? 3.926 -6.944 -4.997 1.00 93.38 119 ALA A N 1
ATOM 861 C CA . ALA A 1 119 ? 4.566 -7.405 -6.228 1.00 93.38 119 ALA A CA 1
ATOM 862 C C . ALA A 1 119 ? 3.542 -7.915 -7.256 1.00 93.38 119 ALA A C 1
ATOM 864 O O . ALA A 1 119 ? 3.569 -7.477 -8.405 1.00 93.38 119 ALA A O 1
ATOM 865 N N . ASP A 1 120 ? 2.601 -8.768 -6.838 1.00 91.12 120 ASP A N 1
ATOM 866 C CA . ASP A 1 120 ? 1.552 -9.311 -7.709 1.00 91.12 120 ASP A CA 1
ATOM 867 C C . ASP A 1 120 ? 0.664 -8.202 -8.292 1.00 91.12 120 ASP A C 1
ATOM 869 O O . ASP A 1 120 ? 0.275 -8.259 -9.458 1.00 91.12 120 ASP A O 1
ATOM 873 N N . LEU A 1 121 ? 0.366 -7.161 -7.506 1.00 90.44 121 LEU A N 1
ATOM 874 C CA . LEU A 1 121 ? -0.405 -6.005 -7.972 1.00 90.44 121 LEU A CA 1
ATOM 875 C C . LEU A 1 121 ? 0.363 -5.157 -8.980 1.00 90.44 121 LEU A C 1
ATOM 877 O O . LEU A 1 121 ? -0.227 -4.730 -9.970 1.00 90.44 121 LEU A O 1
ATOM 881 N N . VAL A 1 122 ? 1.659 -4.923 -8.759 1.00 91.00 122 VAL A N 1
ATOM 882 C CA . VAL A 1 122 ? 2.508 -4.224 -9.735 1.00 91.00 122 VAL A CA 1
ATOM 883 C C . VAL A 1 122 ? 2.536 -5.001 -11.053 1.00 91.00 122 VAL A C 1
ATOM 885 O O . VAL A 1 122 ? 2.254 -4.424 -12.099 1.00 91.00 122 VAL A O 1
ATOM 888 N N . ILE A 1 123 ? 2.763 -6.318 -11.002 1.00 90.00 123 ILE A N 1
ATOM 889 C CA . ILE A 1 123 ? 2.766 -7.190 -12.188 1.00 90.00 123 ILE A CA 1
ATOM 890 C C . ILE A 1 123 ? 1.398 -7.167 -12.891 1.00 90.00 123 ILE A C 1
ATOM 892 O O . ILE A 1 123 ? 1.324 -7.052 -14.109 1.00 90.00 123 ILE A O 1
ATOM 896 N N . ALA A 1 124 ? 0.293 -7.227 -12.144 1.00 87.88 124 ALA A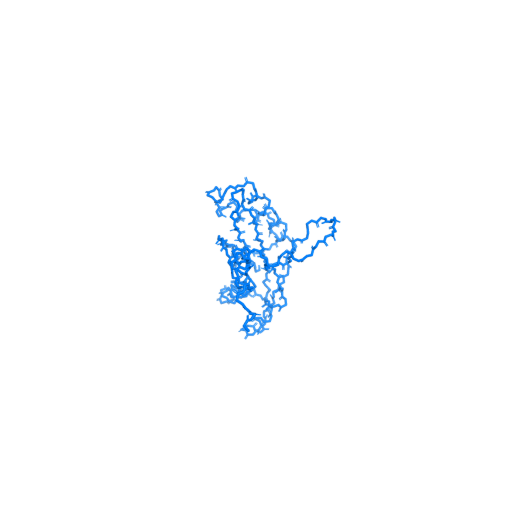 N 1
ATOM 897 C CA . ALA A 1 124 ? -1.051 -7.192 -12.724 1.00 87.88 124 ALA A CA 1
ATOM 898 C C . ALA A 1 124 ? -1.417 -5.830 -13.345 1.00 87.88 124 ALA A C 1
ATOM 900 O O . ALA A 1 124 ? -2.226 -5.771 -14.277 1.00 87.88 124 ALA A O 1
ATOM 901 N N . ASN A 1 125 ? -0.859 -4.736 -12.820 1.00 85.25 125 ASN A N 1
ATOM 902 C CA . ASN A 1 125 ? -1.077 -3.387 -13.336 1.00 85.25 125 ASN A CA 1
ATOM 903 C C . ASN A 1 125 ? -0.169 -3.057 -14.527 1.00 85.25 125 ASN A C 1
ATOM 905 O O . ASN A 1 125 ? -0.533 -2.190 -15.321 1.00 85.25 125 ASN A O 1
ATOM 909 N N . GLU A 1 126 ? 0.953 -3.763 -14.698 1.00 82.88 126 GLU A N 1
ATOM 910 C CA . GLU A 1 126 ? 1.827 -3.630 -15.869 1.00 82.88 126 GLU A CA 1
ATOM 911 C C . GLU A 1 126 ? 1.063 -3.813 -17.175 1.00 82.88 126 GLU A C 1
ATOM 913 O O . GLU A 1 126 ? 1.098 -2.935 -18.031 1.00 82.88 126 GLU A O 1
ATOM 918 N N . ALA A 1 127 ? 0.257 -4.872 -17.272 1.00 74.31 127 ALA A N 1
ATOM 919 C CA . ALA A 1 127 ? -0.531 -5.174 -18.465 1.00 74.31 127 ALA A CA 1
ATOM 920 C C . ALA A 1 127 ? -1.521 -4.057 -18.865 1.00 74.31 127 ALA A C 1
ATOM 922 O O . ALA A 1 127 ? -2.118 -4.107 -19.942 1.00 74.31 127 ALA A O 1
ATOM 923 N N . LYS A 1 128 ? -1.743 -3.070 -17.989 1.00 79.88 128 LYS A N 1
ATOM 924 C CA . LYS A 1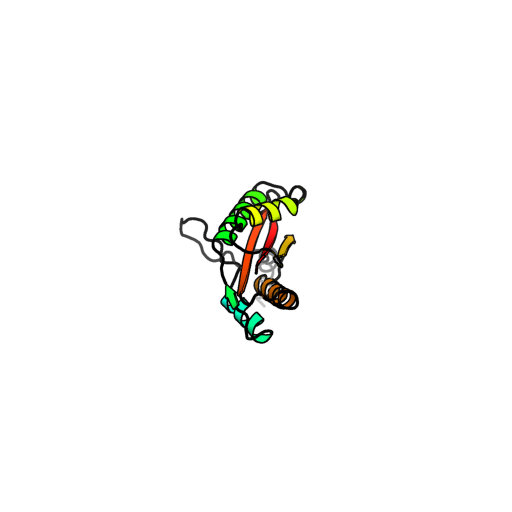 128 ? -2.685 -1.962 -18.173 1.00 79.88 128 LYS A CA 1
ATOM 925 C C . LYS A 1 128 ? -1.998 -0.599 -18.252 1.00 79.88 128 LYS A C 1
ATOM 927 O O . LYS A 1 128 ? -2.640 0.355 -18.678 1.00 79.88 128 LYS A O 1
ATOM 932 N N . SER A 1 129 ? -0.731 -0.491 -17.849 1.00 78.00 129 SER A N 1
ATOM 933 C CA . SER A 1 129 ? -0.024 0.779 -17.696 1.00 78.00 129 SER A CA 1
ATOM 934 C C . SER A 1 129 ? 1.219 0.840 -18.577 1.00 78.00 129 SER A C 1
ATOM 936 O O . SER A 1 129 ? 2.010 -0.093 -18.641 1.00 78.00 129 SER A O 1
ATOM 938 N N . SER A 1 130 ? 1.451 1.990 -19.209 1.00 79.25 130 SER A N 1
ATOM 939 C CA . SER A 1 130 ? 2.728 2.282 -19.869 1.00 79.25 130 SER A CA 1
ATOM 940 C C . SER A 1 130 ? 3.824 2.712 -18.887 1.00 79.25 130 SER A C 1
ATOM 942 O O . SER A 1 130 ? 4.952 2.960 -19.311 1.00 79.25 130 SER A O 1
ATOM 944 N N . ALA A 1 131 ? 3.508 2.852 -17.594 1.00 81.06 131 ALA A N 1
ATOM 945 C CA . ALA A 1 131 ? 4.485 3.219 -16.577 1.00 81.06 131 ALA A CA 1
ATOM 946 C C . ALA A 1 131 ? 5.548 2.125 -16.417 1.00 81.06 131 ALA A C 1
ATOM 948 O O . ALA A 1 131 ? 5.271 0.932 -16.545 1.00 81.06 131 ALA A O 1
ATOM 949 N N . ARG A 1 132 ? 6.781 2.548 -16.137 1.00 85.94 132 ARG A N 1
ATOM 950 C CA . ARG A 1 132 ? 7.924 1.664 -15.839 1.00 85.94 132 ARG A CA 1
ATOM 951 C C . ARG A 1 132 ? 8.400 1.767 -14.398 1.00 85.94 132 ARG A C 1
ATOM 953 O O . ARG A 1 132 ? 9.157 0.914 -13.939 1.00 85.94 132 ARG A O 1
ATOM 960 N N . VAL A 1 133 ? 7.918 2.783 -13.695 1.00 89.12 133 VAL A N 1
ATOM 961 C CA . VAL A 1 133 ? 8.134 2.989 -12.271 1.00 89.12 133 VAL A CA 1
ATOM 962 C C . VAL A 1 133 ? 6.785 2.856 -11.585 1.00 89.12 133 VAL A C 1
ATOM 964 O O . VAL A 1 133 ? 5.797 3.419 -12.047 1.00 89.12 133 VAL A O 1
ATOM 967 N N . PHE A 1 134 ? 6.749 2.070 -10.519 1.00 91.00 134 PHE A N 1
ATOM 968 C CA . PHE A 1 134 ? 5.597 1.949 -9.642 1.00 91.00 134 PHE A CA 1
ATOM 969 C C . PHE A 1 134 ? 6.000 2.375 -8.241 1.00 91.00 134 PHE A C 1
ATOM 971 O O . PHE A 1 134 ? 7.075 2.016 -7.766 1.00 91.00 134 PHE A O 1
ATOM 978 N N . TYR A 1 135 ? 5.112 3.074 -7.550 1.00 91.12 135 TYR A N 1
ATOM 979 C CA . TYR A 1 135 ? 5.305 3.401 -6.142 1.00 91.12 135 TYR A CA 1
ATOM 980 C C . TYR A 1 135 ? 4.417 2.516 -5.291 1.00 91.12 135 TYR A C 1
ATOM 982 O O . TYR A 1 135 ? 3.243 2.324 -5.605 1.00 91.12 135 TYR A O 1
ATOM 990 N N . VAL A 1 136 ? 4.958 1.971 -4.208 1.00 92.69 136 VAL A N 1
ATOM 991 C CA . VAL A 1 136 ? 4.200 1.090 -3.316 1.00 92.69 136 VAL A CA 1
ATOM 992 C C . VAL A 1 136 ? 4.261 1.574 -1.884 1.00 92.69 136 VAL A C 1
ATOM 994 O O . VAL A 1 136 ? 5.228 2.191 -1.446 1.00 92.69 136 VAL A O 1
ATOM 997 N N . GLY A 1 137 ? 3.216 1.258 -1.133 1.00 91.94 137 GLY A N 1
ATOM 998 C CA . GLY A 1 137 ? 3.152 1.587 0.277 1.00 91.94 137 GLY A CA 1
ATOM 999 C C . GLY A 1 137 ? 2.156 0.700 1.000 1.00 91.94 137 GLY A C 1
ATOM 1000 O O . GLY A 1 137 ? 1.191 0.218 0.407 1.00 91.94 137 GLY A O 1
ATOM 1001 N N . ALA A 1 138 ? 2.396 0.463 2.284 1.00 93.12 138 ALA A N 1
ATOM 1002 C CA . ALA A 1 138 ? 1.479 -0.287 3.123 1.00 93.12 138 ALA A CA 1
ATOM 1003 C C . ALA A 1 138 ? 1.555 0.165 4.578 1.00 93.12 138 ALA A C 1
ATOM 1005 O O . ALA A 1 138 ? 2.627 0.497 5.081 1.00 93.12 138 ALA A O 1
ATOM 1006 N N . VAL A 1 139 ? 0.415 0.105 5.261 1.00 92.12 139 VAL A N 1
ATOM 1007 C CA . VAL A 1 139 ? 0.308 0.341 6.698 1.00 92.12 139 VAL A CA 1
ATOM 1008 C C . VAL A 1 139 ? -0.625 -0.683 7.330 1.00 92.12 139 VAL A C 1
ATOM 1010 O O . VAL A 1 139 ? -1.670 -1.013 6.775 1.00 92.12 139 VAL A O 1
ATOM 1013 N N . ASN A 1 140 ? -0.236 -1.220 8.484 1.00 91.25 140 ASN A N 1
ATOM 1014 C CA . ASN A 1 140 ? -1.051 -2.142 9.268 1.00 91.25 140 ASN A CA 1
ATOM 1015 C C . ASN A 1 140 ? -1.334 -1.490 10.615 1.00 91.25 140 ASN A C 1
ATOM 1017 O O . ASN A 1 140 ? -0.459 -1.440 11.477 1.00 91.25 140 ASN A O 1
ATOM 1021 N N . ALA A 1 141 ? -2.555 -0.994 10.764 1.00 91.50 141 ALA A N 1
ATOM 1022 C CA . ALA A 1 141 ? -2.995 -0.265 11.938 1.00 91.50 141 ALA A CA 1
ATOM 1023 C C . ALA A 1 141 ? -3.953 -1.115 12.780 1.00 91.50 141 ALA A C 1
ATOM 1025 O O . ALA A 1 141 ? -4.568 -2.075 12.302 1.00 91.50 141 ALA A O 1
ATOM 1026 N N . LYS A 1 142 ? -4.085 -0.755 14.058 1.00 93.25 142 LYS A N 1
ATOM 1027 C CA . LYS A 1 142 ? -5.107 -1.310 14.947 1.00 93.25 142 LYS A CA 1
ATOM 1028 C C . LYS A 1 142 ? -6.286 -0.354 15.017 1.00 93.25 142 LYS A C 1
ATOM 1030 O O . LYS A 1 142 ? -6.094 0.826 15.286 1.00 93.25 142 LYS A O 1
ATOM 1035 N N . THR A 1 143 ? -7.487 -0.868 14.785 1.00 94.19 143 THR A N 1
ATOM 1036 C CA . THR A 1 143 ? -8.728 -0.123 15.010 1.00 94.19 143 THR A CA 1
ATOM 1037 C C . THR A 1 143 ? -8.952 0.100 16.506 1.00 94.19 143 THR A C 1
ATOM 1039 O O . THR A 1 143 ? -8.351 -0.575 17.349 1.00 94.19 143 THR A O 1
ATOM 1042 N N . LYS A 1 144 ? -9.868 1.007 16.855 1.00 94.56 144 LYS A N 1
ATOM 1043 C CA . LYS A 1 144 ? -10.261 1.280 18.247 1.00 94.56 144 LYS A CA 1
ATOM 1044 C C . LYS A 1 144 ? -10.739 0.025 18.994 1.00 94.56 144 LYS A C 1
ATOM 1046 O O . LYS A 1 144 ? -10.478 -0.118 20.184 1.00 94.56 144 LYS A O 1
ATOM 1051 N N . ASP A 1 145 ? -11.405 -0.891 18.294 1.00 93.81 145 ASP A N 1
ATOM 1052 C CA . ASP A 1 145 ? -11.879 -2.188 18.794 1.00 93.81 145 ASP A CA 1
ATOM 1053 C C . ASP A 1 145 ? -10.834 -3.322 18.678 1.00 93.81 145 ASP A C 1
ATOM 1055 O O . ASP A 1 145 ? -11.153 -4.496 18.867 1.00 93.81 145 ASP A O 1
ATOM 1059 N N . GLY A 1 146 ? -9.571 -2.989 18.389 1.00 91.81 146 GLY A N 1
ATOM 1060 C CA . GLY A 1 146 ? -8.424 -3.904 18.438 1.00 91.81 146 GLY A CA 1
ATOM 1061 C C . GLY A 1 146 ? -8.220 -4.793 17.203 1.00 91.81 146 GLY A C 1
ATOM 1062 O O . GLY A 1 146 ? -7.293 -5.616 17.184 1.00 91.81 146 GLY A O 1
ATOM 1063 N N . GLN A 1 147 ? -9.036 -4.631 16.160 1.00 90.69 147 GLN A N 1
ATOM 1064 C CA . GLN A 1 147 ? -8.909 -5.378 14.907 1.00 90.69 147 GLN A CA 1
ATOM 1065 C C . GLN A 1 147 ? -7.698 -4.891 14.106 1.00 90.69 147 GLN A C 1
ATOM 1067 O O . GLN A 1 147 ? -7.351 -3.710 14.122 1.00 90.69 147 GLN A O 1
ATOM 1072 N N . SER A 1 148 ? -7.026 -5.806 13.404 1.00 89.62 148 SER A N 1
ATOM 1073 C CA . SER A 1 148 ? -5.957 -5.426 12.474 1.00 89.62 148 SER A CA 1
ATOM 1074 C C . SER A 1 148 ? -6.543 -4.994 11.138 1.00 89.62 148 SER A C 1
ATOM 1076 O O . SER A 1 148 ? -7.343 -5.721 10.549 1.00 89.62 148 SER A O 1
ATOM 1078 N N . TYR A 1 149 ? -6.091 -3.850 10.638 1.00 90.62 149 TYR A N 1
ATOM 1079 C CA . TYR A 1 149 ? -6.517 -3.280 9.369 1.00 90.62 149 TYR A CA 1
ATOM 1080 C C . TYR A 1 149 ? -5.279 -2.959 8.530 1.00 90.62 149 TYR A C 1
ATOM 1082 O O . TYR A 1 149 ? -4.547 -2.008 8.806 1.00 90.62 149 TYR A O 1
ATOM 1090 N N . LEU A 1 150 ? -5.042 -3.772 7.502 1.00 92.75 150 LEU A N 1
ATOM 1091 C CA . LEU A 1 150 ? -3.997 -3.535 6.517 1.00 92.75 150 LEU A CA 1
ATOM 1092 C C . LEU A 1 150 ? -4.553 -2.651 5.401 1.00 92.75 150 LEU A C 1
ATOM 1094 O O . LEU A 1 150 ? -5.577 -2.988 4.811 1.00 92.75 150 LEU A O 1
ATOM 1098 N N . VAL A 1 151 ? -3.833 -1.588 5.065 1.00 93.06 151 VAL A N 1
ATOM 1099 C CA . VAL A 1 151 ? -3.985 -0.820 3.826 1.00 93.06 151 VAL A CA 1
ATOM 1100 C C . VAL A 1 151 ? -2.721 -0.989 3.007 1.00 93.06 151 VAL A C 1
ATOM 1102 O O . VAL A 1 151 ? -1.620 -0.947 3.551 1.00 93.06 151 VAL A O 1
ATOM 1105 N N . TYR A 1 152 ? -2.873 -1.177 1.703 1.00 92.69 152 TYR A N 1
ATOM 1106 C CA . TYR A 1 152 ? -1.766 -1.201 0.761 1.00 92.69 152 TYR A CA 1
ATOM 1107 C C . TYR A 1 152 ? -2.150 -0.482 -0.528 1.00 92.69 152 TYR A C 1
ATOM 1109 O O . TYR A 1 152 ? -3.324 -0.412 -0.904 1.00 92.69 152 TYR A O 1
ATOM 1117 N N . VAL A 1 153 ? -1.143 0.097 -1.167 1.00 91.56 153 VAL A N 1
ATOM 1118 C CA . VAL A 1 153 ? -1.299 1.023 -2.282 1.00 91.56 153 VAL A CA 1
ATOM 1119 C C . VAL A 1 153 ? -0.241 0.731 -3.336 1.00 91.56 153 VAL A C 1
ATOM 1121 O O . VAL A 1 153 ? 0.915 0.475 -2.997 1.00 91.56 153 VAL A O 1
ATOM 1124 N N . THR A 1 154 ? -0.638 0.812 -4.604 1.00 90.75 154 THR A N 1
ATOM 1125 C CA . THR A 1 154 ? 0.265 0.864 -5.759 1.00 90.75 154 THR A CA 1
ATOM 1126 C C . THR A 1 154 ? -0.068 2.095 -6.596 1.00 90.75 154 THR A C 1
ATOM 1128 O O . THR A 1 154 ? -1.236 2.294 -6.923 1.00 90.75 154 THR A O 1
ATOM 1131 N N . LEU A 1 155 ? 0.921 2.889 -6.984 1.00 88.69 155 LEU A N 1
ATOM 1132 C CA . LEU A 1 155 ? 0.789 4.056 -7.862 1.00 88.69 155 LEU A CA 1
ATOM 1133 C C . LEU A 1 155 ? 1.706 3.892 -9.083 1.00 88.69 155 LEU A C 1
ATOM 1135 O O . LEU A 1 155 ? 2.618 3.066 -9.051 1.00 88.69 155 LEU A O 1
ATOM 1139 N N . THR A 1 156 ? 1.465 4.679 -10.130 1.00 84.56 156 THR A N 1
ATOM 1140 C CA . THR A 1 156 ? 2.204 4.688 -11.408 1.00 84.56 156 THR A CA 1
ATOM 1141 C C . THR A 1 156 ? 2.695 6.072 -11.757 1.00 84.56 156 THR A C 1
ATOM 1143 O O . THR A 1 156 ? 1.931 7.007 -11.445 1.00 84.56 156 THR A O 1
#